Protein AF-A0A8D8A6T7-F1 (afdb_monomer)

Foldseek 3Di:
DDDPDDPQPVVNVVVVVVVVVVVVVVVVVVVVVVVVVVVVPPPDPPPPPVVVVVCCVVPVPDDPPDDLDPDPPDDWDKDKDKAWDDWDDADPVVRDTDTDIDIDIDTDRDPDDDDD

Structure (mmCIF, N/CA/C/O backbone):
data_AF-A0A8D8A6T7-F1
#
_entry.id   AF-A0A8D8A6T7-F1
#
loop_
_atom_site.group_PDB
_atom_site.id
_atom_site.type_symbol
_atom_site.label_atom_id
_atom_site.label_alt_id
_atom_site.label_comp_id
_atom_site.label_asym_id
_atom_site.label_entity_id
_atom_site.label_seq_id
_atom_site.pdbx_PDB_ins_code
_atom_site.Cartn_x
_atom_site.Cartn_y
_atom_site.Cartn_z
_atom_site.occupancy
_atom_site.B_iso_or_equiv
_atom_site.auth_seq_id
_atom_site.auth_comp_id
_atom_site.auth_asym_id
_atom_site.auth_atom_id
_atom_site.pdbx_PDB_model_num
ATOM 1 N N . ASP A 1 1 ? 91.718 3.468 3.255 1.00 47.09 1 ASP A N 1
ATOM 2 C CA . ASP A 1 1 ? 90.950 4.717 3.096 1.00 47.09 1 ASP A CA 1
ATOM 3 C C . ASP A 1 1 ? 90.879 5.114 1.638 1.00 47.09 1 ASP A C 1
ATOM 5 O O . ASP A 1 1 ? 91.909 5.354 1.026 1.00 47.09 1 ASP A O 1
ATOM 9 N N . GLY A 1 2 ? 89.684 5.100 1.053 1.00 42.44 2 GLY A N 1
ATOM 10 C CA . GLY A 1 2 ? 89.496 5.451 -0.356 1.00 42.44 2 GLY A CA 1
ATOM 11 C C . GLY A 1 2 ? 88.091 5.096 -0.817 1.00 42.44 2 GLY A C 1
ATOM 12 O O . GLY A 1 2 ? 87.885 4.052 -1.423 1.00 42.44 2 GLY A O 1
ATOM 13 N N . GLY A 1 3 ? 87.122 5.924 -0.426 1.00 41.81 3 GLY A N 1
ATOM 14 C CA . GLY A 1 3 ? 85.699 5.707 -0.653 1.00 41.81 3 GLY A CA 1
ATOM 15 C C . GLY A 1 3 ? 85.315 5.636 -2.129 1.00 41.81 3 GLY A C 1
ATOM 16 O O . GLY A 1 3 ? 85.695 6.481 -2.937 1.00 41.81 3 GLY A O 1
ATOM 17 N N . THR A 1 4 ? 84.471 4.659 -2.450 1.00 47.97 4 THR A N 1
ATOM 18 C CA . THR A 1 4 ? 83.636 4.649 -3.650 1.00 47.97 4 THR A CA 1
ATOM 19 C C . THR A 1 4 ? 82.551 5.714 -3.484 1.00 47.97 4 THR A C 1
ATOM 21 O O . THR A 1 4 ? 81.433 5.428 -3.056 1.00 47.97 4 THR A O 1
ATOM 24 N N . VAL A 1 5 ? 82.907 6.975 -3.731 1.00 49.00 5 VAL A N 1
ATOM 25 C CA . VAL A 1 5 ? 81.952 8.087 -3.743 1.00 49.00 5 VAL A CA 1
ATOM 26 C C . VAL A 1 5 ? 81.078 7.927 -4.982 1.00 49.00 5 VAL A C 1
ATOM 28 O O . VAL A 1 5 ? 81.573 7.930 -6.108 1.00 49.00 5 VAL A O 1
ATOM 31 N N . GLY A 1 6 ? 79.782 7.717 -4.750 1.00 54.91 6 GLY A N 1
ATOM 32 C CA . GLY A 1 6 ? 78.776 7.498 -5.779 1.00 54.91 6 GLY A CA 1
ATOM 33 C C . GLY A 1 6 ? 78.802 8.588 -6.847 1.00 54.91 6 GLY A C 1
ATOM 34 O O . GLY A 1 6 ? 78.568 9.761 -6.569 1.00 54.91 6 GLY A O 1
ATOM 35 N N . ALA A 1 7 ? 79.047 8.179 -8.090 1.00 51.00 7 ALA A N 1
ATOM 36 C CA . ALA A 1 7 ? 78.954 9.024 -9.276 1.00 51.00 7 ALA A CA 1
ATOM 37 C C . ALA A 1 7 ? 77.491 9.165 -9.749 1.00 51.00 7 ALA A C 1
ATOM 39 O O . ALA A 1 7 ? 77.176 8.968 -10.920 1.00 51.00 7 ALA A O 1
ATOM 40 N N . GLY A 1 8 ? 76.593 9.487 -8.820 1.00 57.16 8 GLY A N 1
ATOM 41 C CA . GLY A 1 8 ? 75.202 9.849 -9.077 1.00 57.16 8 GLY A CA 1
ATOM 42 C C . GLY A 1 8 ? 74.945 11.193 -8.414 1.00 57.16 8 GLY A C 1
ATOM 43 O O . GLY A 1 8 ? 74.628 11.256 -7.234 1.00 57.16 8 GLY A O 1
ATOM 44 N N . GLY A 1 9 ? 75.186 12.288 -9.136 1.00 60.16 9 GLY A N 1
ATOM 45 C CA . GLY A 1 9 ? 74.885 13.623 -8.621 1.00 60.16 9 GLY A CA 1
ATOM 46 C C . GLY A 1 9 ? 73.375 13.801 -8.397 1.00 60.16 9 GLY A C 1
ATOM 47 O O . GLY A 1 9 ? 72.582 13.150 -9.082 1.00 60.16 9 GLY A O 1
ATOM 48 N N . PRO A 1 10 ? 72.950 14.739 -7.528 1.00 66.88 10 PRO A N 1
ATOM 49 C CA . PRO A 1 10 ? 71.541 14.941 -7.165 1.00 66.88 10 PRO A CA 1
ATOM 50 C C . PRO A 1 10 ? 70.635 15.233 -8.370 1.00 66.88 10 PRO A C 1
ATOM 52 O O . PRO A 1 10 ? 69.433 15.019 -8.298 1.00 66.88 10 PRO A O 1
ATOM 55 N N . MET A 1 11 ? 71.205 15.683 -9.494 1.00 61.69 11 MET A N 1
ATOM 56 C CA . MET A 1 11 ? 70.495 15.899 -10.757 1.00 61.69 11 MET A CA 1
ATOM 57 C C . MET A 1 11 ? 70.063 14.600 -11.459 1.00 61.69 11 MET A C 1
ATOM 59 O O . MET A 1 11 ? 68.998 14.586 -12.072 1.00 61.69 11 MET A O 1
ATOM 63 N N . ALA A 1 12 ? 70.840 13.513 -11.367 1.00 62.06 12 ALA A N 1
ATOM 64 C CA . ALA A 1 12 ? 70.460 12.218 -11.942 1.00 62.06 12 ALA A CA 1
ATOM 65 C C . ALA A 1 12 ? 69.304 11.586 -11.148 1.00 62.06 12 ALA A C 1
ATOM 67 O O . ALA A 1 12 ? 68.328 11.129 -11.742 1.00 62.06 12 ALA A O 1
ATOM 68 N N . ASP A 1 13 ? 69.357 11.682 -9.817 1.00 61.84 13 ASP A N 1
ATOM 69 C CA . ASP A 1 13 ? 68.273 11.250 -8.930 1.00 61.84 13 ASP A CA 1
ATOM 70 C C . ASP A 1 13 ? 67.014 12.119 -9.102 1.00 61.84 13 ASP A C 1
ATOM 72 O O . ASP A 1 13 ? 65.900 11.601 -9.082 1.00 61.84 13 ASP A O 1
ATOM 76 N N . LEU A 1 14 ? 67.158 13.425 -9.365 1.00 63.38 14 LEU A N 1
ATOM 77 C CA . LEU A 1 14 ? 66.039 14.332 -9.671 1.00 63.38 14 LEU A CA 1
ATOM 78 C C . LEU A 1 14 ? 65.352 14.017 -11.008 1.00 63.38 14 LEU A C 1
ATOM 80 O O . LEU A 1 14 ? 64.126 14.105 -11.095 1.00 63.38 14 LEU A O 1
ATOM 84 N N . LEU A 1 15 ? 66.113 13.641 -12.040 1.00 62.38 15 LEU A N 1
ATOM 85 C CA . LEU A 1 15 ? 65.573 13.238 -13.347 1.00 62.38 15 LEU A CA 1
ATOM 86 C C . LEU A 1 15 ? 64.923 11.846 -13.303 1.00 62.38 15 LEU A C 1
ATOM 88 O O . LEU A 1 15 ? 63.878 11.616 -13.921 1.00 62.38 15 LEU A O 1
ATOM 92 N N . LEU A 1 16 ? 65.490 10.919 -12.529 1.00 65.50 16 LEU A N 1
ATOM 93 C CA . LEU A 1 16 ? 64.877 9.614 -12.282 1.00 65.50 16 LEU A CA 1
ATOM 94 C C . LEU A 1 16 ? 63.590 9.761 -11.451 1.00 65.50 16 LEU A C 1
ATOM 96 O O . LEU A 1 16 ? 62.579 9.119 -11.732 1.00 65.50 16 LEU A O 1
ATOM 100 N N . MET A 1 17 ? 63.580 10.677 -10.479 1.00 64.31 17 MET A N 1
ATOM 101 C CA . MET A 1 17 ? 62.410 10.958 -9.648 1.00 64.31 17 MET A CA 1
ATOM 102 C C . MET A 1 17 ? 61.319 11.744 -10.400 1.00 64.31 17 MET A C 1
ATOM 104 O O . MET A 1 17 ? 60.134 11.542 -10.129 1.00 64.31 17 MET A O 1
ATOM 108 N N . SER A 1 18 ? 61.664 12.591 -11.378 1.00 72.62 18 SER A N 1
ATOM 109 C CA . SER A 1 18 ? 60.675 13.285 -12.222 1.00 72.62 18 SER A CA 1
ATOM 110 C C . SER A 1 18 ? 59.996 12.341 -13.223 1.00 72.62 18 SER A C 1
ATOM 112 O O . SER A 1 18 ? 58.771 12.379 -13.368 1.00 72.62 18 SER A O 1
ATOM 114 N N . SER A 1 19 ? 60.753 11.427 -13.835 1.00 76.81 19 SER A N 1
ATOM 115 C CA . SER A 1 19 ? 60.216 10.388 -14.725 1.00 76.81 19 SER A CA 1
ATOM 116 C C . SER A 1 19 ? 59.404 9.327 -13.970 1.00 76.81 19 SER A C 1
ATOM 118 O O . SER A 1 19 ? 58.309 8.978 -14.412 1.00 76.81 19 SER A O 1
ATOM 120 N N . ALA A 1 20 ? 59.841 8.890 -12.783 1.00 77.88 20 ALA A N 1
ATOM 121 C CA . ALA A 1 20 ? 59.085 7.954 -11.942 1.00 77.88 20 ALA A CA 1
ATOM 122 C C . ALA A 1 20 ? 57.723 8.520 -11.496 1.00 77.88 20 ALA A C 1
ATOM 124 O O . ALA A 1 20 ? 56.711 7.816 -11.523 1.00 77.88 20 ALA A O 1
ATOM 125 N N . ARG A 1 21 ? 57.665 9.814 -11.145 1.00 74.88 21 ARG A N 1
ATOM 126 C CA . ARG A 1 21 ? 56.405 10.502 -10.808 1.00 74.88 21 ARG A CA 1
ATOM 127 C C . ARG A 1 21 ? 55.465 10.609 -12.006 1.00 74.88 21 ARG A C 1
ATOM 129 O O . ARG A 1 21 ? 54.258 10.455 -11.836 1.00 74.88 21 ARG A O 1
ATOM 136 N N . MET A 1 22 ? 56.006 10.836 -13.203 1.00 75.50 22 MET A N 1
ATOM 137 C CA . MET A 1 22 ? 55.228 10.863 -14.443 1.00 75.50 22 MET A CA 1
ATOM 138 C C . MET A 1 22 ? 54.653 9.479 -14.777 1.00 75.50 22 MET A C 1
ATOM 140 O O . MET A 1 22 ? 53.463 9.368 -15.063 1.00 75.50 22 MET A O 1
ATOM 144 N N . VAL A 1 23 ? 55.452 8.413 -14.666 1.00 77.75 23 VAL A N 1
ATOM 145 C CA . VAL A 1 23 ? 55.002 7.031 -14.914 1.00 77.75 23 VAL A CA 1
ATOM 146 C C . VAL A 1 23 ? 53.931 6.601 -13.904 1.00 77.75 23 VAL A C 1
ATOM 148 O O . VAL A 1 23 ? 52.914 6.032 -14.300 1.00 77.75 23 VAL A O 1
ATOM 151 N N . LEU A 1 24 ? 54.098 6.933 -12.618 1.00 79.25 24 LEU A N 1
ATOM 152 C CA . LEU A 1 24 ? 53.103 6.626 -11.584 1.00 79.25 24 LEU A CA 1
ATOM 153 C C . LEU A 1 24 ? 51.788 7.397 -11.799 1.00 79.25 24 LEU A C 1
ATOM 155 O O . LEU A 1 24 ? 50.705 6.837 -11.612 1.00 79.25 24 LEU A O 1
ATOM 159 N N . ALA A 1 25 ? 51.866 8.656 -12.243 1.00 79.50 25 ALA A N 1
ATOM 160 C CA . ALA A 1 25 ? 50.690 9.448 -12.596 1.00 79.50 25 ALA A CA 1
ATOM 161 C C . ALA A 1 25 ? 49.926 8.842 -13.787 1.00 79.50 25 ALA A C 1
ATOM 163 O O . ALA A 1 25 ? 48.701 8.740 -13.731 1.00 79.50 25 ALA A O 1
ATOM 164 N N . LEU A 1 26 ? 50.632 8.382 -14.827 1.00 79.69 26 LEU A N 1
ATOM 165 C CA . LEU A 1 26 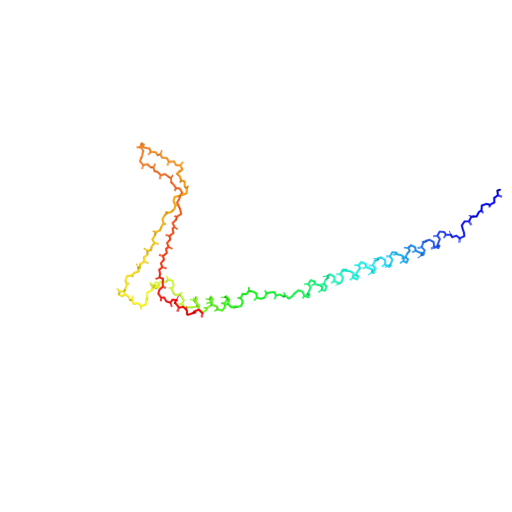? 50.026 7.750 -16.005 1.00 79.69 26 LEU A CA 1
ATOM 166 C C . LEU A 1 26 ? 49.422 6.368 -15.696 1.00 79.69 26 LEU A C 1
ATOM 168 O O . LEU A 1 26 ? 48.345 6.036 -16.190 1.00 79.69 26 LEU A O 1
ATOM 172 N N . ALA A 1 27 ? 50.057 5.575 -14.831 1.00 82.12 27 ALA A N 1
ATOM 173 C CA . ALA A 1 27 ? 49.497 4.300 -14.379 1.00 82.12 27 ALA A CA 1
ATOM 174 C C . ALA A 1 27 ? 48.182 4.499 -13.599 1.00 82.12 27 ALA A C 1
ATOM 176 O O . ALA A 1 27 ? 47.203 3.778 -13.811 1.00 82.12 27 ALA A O 1
ATOM 177 N N . GLY A 1 28 ? 48.126 5.525 -12.742 1.00 82.00 28 GLY A N 1
ATOM 178 C CA . GLY A 1 28 ? 46.922 5.876 -11.989 1.00 82.00 28 GLY A CA 1
ATOM 179 C C . GLY A 1 28 ? 45.779 6.396 -12.866 1.00 82.00 28 GLY A C 1
ATOM 180 O O . GLY A 1 28 ? 44.615 6.085 -12.602 1.00 82.00 28 GLY A O 1
ATOM 181 N N . THR A 1 29 ? 46.076 7.160 -13.923 1.00 83.12 29 THR A N 1
ATOM 182 C CA . THR A 1 29 ? 45.044 7.663 -14.844 1.00 83.12 29 THR A CA 1
ATOM 183 C C . THR A 1 29 ? 44.475 6.560 -15.727 1.00 83.12 29 THR A C 1
ATOM 185 O O . THR A 1 29 ? 43.261 6.525 -15.910 1.00 83.12 29 THR A O 1
ATOM 188 N N . LEU A 1 30 ? 45.288 5.609 -16.195 1.00 85.25 30 LEU A N 1
ATOM 189 C CA . LEU A 1 30 ? 44.797 4.452 -16.954 1.00 85.25 30 LEU A CA 1
ATOM 190 C C . LEU A 1 30 ? 43.867 3.567 -16.115 1.00 85.25 30 LEU A C 1
ATOM 192 O O . LEU A 1 30 ? 42.799 3.183 -16.591 1.00 85.25 30 LEU A O 1
ATOM 196 N N . GLY A 1 31 ? 44.210 3.315 -14.847 1.00 88.62 31 GLY A N 1
ATOM 197 C CA . GLY A 1 31 ? 43.328 2.591 -13.924 1.00 88.62 31 GLY A CA 1
ATOM 198 C C . GLY A 1 31 ? 42.003 3.322 -13.679 1.00 88.62 31 GLY A C 1
ATOM 199 O O . GLY A 1 31 ? 40.938 2.706 -13.683 1.00 88.62 31 GLY A O 1
ATOM 200 N N . 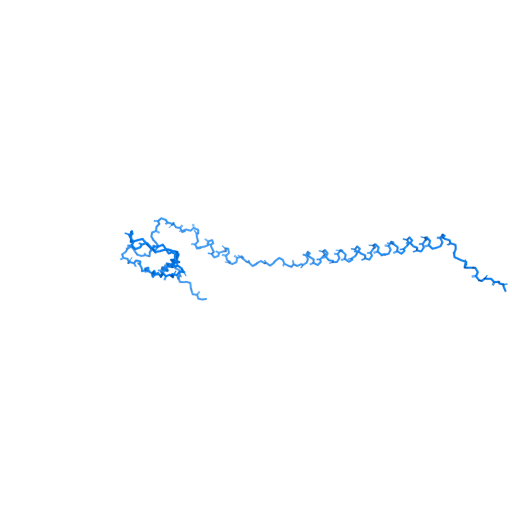ARG A 1 32 ? 42.047 4.655 -13.547 1.00 84.31 32 ARG A N 1
ATOM 201 C CA . ARG A 1 32 ? 40.846 5.494 -13.399 1.00 84.31 32 ARG A CA 1
ATOM 202 C C . ARG A 1 32 ? 39.968 5.492 -14.647 1.00 84.31 32 ARG A C 1
ATOM 204 O O . ARG A 1 32 ? 38.751 5.439 -14.514 1.00 84.31 32 ARG A O 1
ATOM 211 N N . LEU A 1 33 ? 40.561 5.526 -15.838 1.00 86.81 33 LEU A N 1
ATOM 212 C CA . LEU A 1 33 ? 39.827 5.457 -17.103 1.00 86.81 33 LEU A CA 1
ATOM 213 C C . LEU A 1 33 ? 39.226 4.067 -17.330 1.00 86.81 33 LEU A C 1
ATOM 215 O O . LEU A 1 33 ? 38.079 3.975 -17.755 1.00 86.81 33 LEU A O 1
ATOM 219 N N . GLY A 1 34 ? 39.947 3.001 -16.978 1.00 88.31 34 GLY A N 1
ATOM 220 C CA . GLY A 1 34 ? 39.423 1.634 -17.013 1.00 88.31 34 GLY A CA 1
ATOM 221 C C . GLY A 1 34 ? 38.237 1.444 -16.066 1.00 88.31 34 GLY A C 1
ATOM 222 O O . GLY A 1 34 ? 37.216 0.887 -16.461 1.00 88.31 34 GLY A O 1
ATOM 223 N N . TRP A 1 35 ? 38.325 1.983 -14.846 1.00 84.44 35 TRP A N 1
ATOM 224 C CA . TRP A 1 35 ? 37.213 1.972 -13.891 1.00 84.44 35 TRP A CA 1
ATOM 225 C C . TRP A 1 35 ? 36.022 2.812 -14.370 1.00 84.44 35 TRP A C 1
ATOM 227 O O . TRP A 1 35 ? 34.877 2.380 -14.273 1.00 84.44 35 TRP A O 1
ATOM 237 N N . MET A 1 36 ? 36.282 3.988 -14.949 1.00 82.69 36 MET A N 1
ATOM 238 C CA . MET A 1 36 ? 35.247 4.835 -15.551 1.00 82.69 36 MET A CA 1
ATOM 239 C C . MET A 1 36 ? 34.531 4.109 -16.695 1.00 82.69 36 MET A C 1
ATOM 241 O O . MET A 1 36 ? 33.307 4.148 -16.786 1.00 82.69 36 MET A O 1
ATOM 245 N N . TRP A 1 37 ? 35.287 3.413 -17.546 1.00 82.88 37 TRP A N 1
ATOM 246 C CA . TRP A 1 37 ? 34.743 2.644 -18.659 1.00 82.88 37 TRP A CA 1
ATOM 247 C C . TRP A 1 37 ? 33.913 1.455 -18.169 1.00 82.88 37 TRP A C 1
ATOM 249 O O . TRP A 1 37 ? 32.827 1.221 -18.689 1.00 82.88 37 TRP A O 1
ATOM 259 N N . LEU A 1 38 ? 34.361 0.770 -17.111 1.00 80.56 38 LEU A N 1
ATOM 260 C CA . LEU A 1 38 ? 33.609 -0.307 -16.465 1.00 80.56 38 LEU A CA 1
ATOM 261 C C . LEU A 1 38 ? 32.264 0.187 -15.912 1.00 80.56 38 LEU A C 1
ATOM 263 O O . LEU A 1 38 ? 31.257 -0.481 -16.119 1.00 80.56 38 LEU A O 1
ATOM 267 N N . LEU A 1 39 ? 32.222 1.359 -15.265 1.00 76.81 39 LEU A N 1
ATOM 268 C C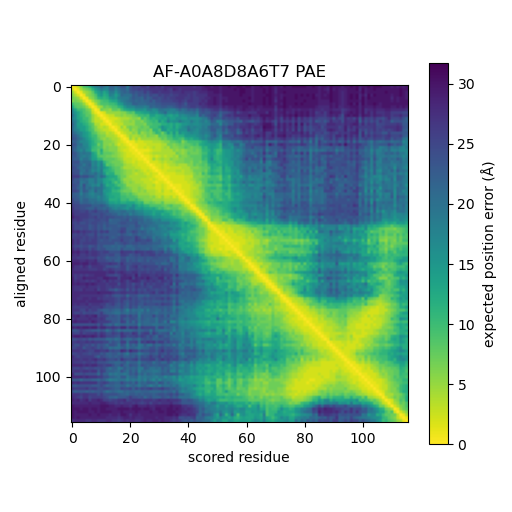A . LEU A 1 39 ? 30.967 1.932 -14.757 1.00 76.81 39 LEU A CA 1
ATOM 269 C C . LEU A 1 39 ? 29.996 2.333 -15.872 1.00 76.81 39 LEU A C 1
ATOM 271 O O . LEU A 1 39 ? 28.788 2.196 -15.699 1.00 76.81 39 LEU A O 1
ATOM 275 N N . VAL A 1 40 ? 30.505 2.800 -17.013 1.00 79.38 40 VAL A N 1
ATOM 276 C CA . VAL A 1 40 ? 29.677 3.135 -18.185 1.00 79.38 40 VAL A CA 1
ATOM 277 C C . VAL A 1 40 ? 29.208 1.877 -18.923 1.00 79.38 40 VAL A C 1
ATOM 279 O O . VAL A 1 40 ? 28.117 1.868 -19.487 1.00 79.38 40 VAL A O 1
ATOM 282 N N . ALA A 1 41 ? 30.005 0.807 -18.907 1.00 78.19 41 ALA A N 1
ATOM 283 C CA . ALA A 1 41 ? 29.700 -0.450 -19.584 1.00 78.19 41 ALA A CA 1
ATOM 284 C C . ALA A 1 41 ? 28.693 -1.336 -18.831 1.00 78.19 41 ALA A C 1
ATOM 286 O O . ALA A 1 41 ? 28.245 -2.336 -19.394 1.00 78.19 41 ALA A O 1
ATOM 287 N N . VAL A 1 42 ? 28.317 -1.001 -17.588 1.00 78.44 42 VAL A N 1
ATOM 288 C CA . VAL A 1 42 ? 27.238 -1.715 -16.894 1.00 78.44 42 VAL A CA 1
ATOM 289 C C . VAL A 1 42 ? 25.924 -1.450 -17.642 1.00 78.44 42 VAL A C 1
ATOM 291 O O . VAL A 1 42 ? 25.472 -0.303 -17.681 1.00 78.44 42 VAL A O 1
ATOM 294 N N . PRO A 1 43 ? 25.281 -2.473 -18.237 1.00 71.62 43 PRO A N 1
ATOM 295 C CA . PRO A 1 43 ? 24.008 -2.277 -18.908 1.00 71.62 43 PRO A CA 1
ATOM 296 C C . PRO A 1 43 ? 22.964 -1.811 -17.892 1.00 71.62 43 PRO A C 1
ATOM 298 O O . PRO A 1 43 ? 22.775 -2.425 -16.840 1.00 71.62 43 PRO A O 1
ATOM 301 N N . VAL A 1 44 ? 22.269 -0.723 -18.224 1.00 70.94 44 VAL A N 1
ATOM 302 C CA . VAL A 1 44 ? 21.117 -0.239 -17.461 1.00 70.94 44 VAL A CA 1
ATOM 303 C C . VAL A 1 44 ? 20.071 -1.352 -17.440 1.00 70.94 44 VAL A C 1
ATOM 305 O O . VAL A 1 44 ? 19.490 -1.703 -18.467 1.00 70.94 44 VAL A O 1
ATOM 308 N N . VAL A 1 45 ? 19.854 -1.944 -16.266 1.00 69.81 45 VAL A N 1
ATOM 309 C CA . VAL A 1 45 ? 18.852 -2.993 -16.073 1.00 69.81 45 VAL A CA 1
ATOM 310 C C . VAL A 1 45 ? 17.472 -2.372 -16.266 1.00 69.81 45 VAL A C 1
ATOM 312 O O . VAL A 1 45 ? 16.990 -1.621 -15.421 1.00 69.81 45 VAL A O 1
ATOM 315 N N . ASN A 1 46 ? 16.815 -2.693 -17.380 1.00 67.69 46 ASN A N 1
ATOM 316 C CA . ASN A 1 46 ? 15.475 -2.197 -17.690 1.00 67.69 46 ASN A CA 1
ATOM 317 C C . ASN A 1 46 ? 14.397 -3.069 -17.012 1.00 67.69 46 ASN A C 1
ATOM 319 O O . ASN A 1 46 ? 13.501 -3.616 -17.659 1.00 67.69 46 ASN A O 1
ATOM 323 N N . ALA A 1 47 ? 14.505 -3.238 -15.692 1.00 66.31 47 ALA A N 1
ATOM 324 C CA . ALA A 1 47 ? 13.521 -3.944 -14.876 1.00 66.31 47 ALA A CA 1
ATOM 325 C C . ALA A 1 47 ? 12.330 -3.011 -14.613 1.00 66.31 47 ALA A C 1
ATOM 327 O O . ALA A 1 47 ? 12.312 -2.266 -13.641 1.00 66.31 47 ALA A O 1
ATOM 328 N N . GLY A 1 48 ? 11.359 -2.988 -15.530 1.00 73.62 48 GLY A N 1
ATOM 329 C CA . GLY A 1 48 ? 10.118 -2.236 -15.304 1.00 73.62 48 GLY A CA 1
ATOM 330 C C . GLY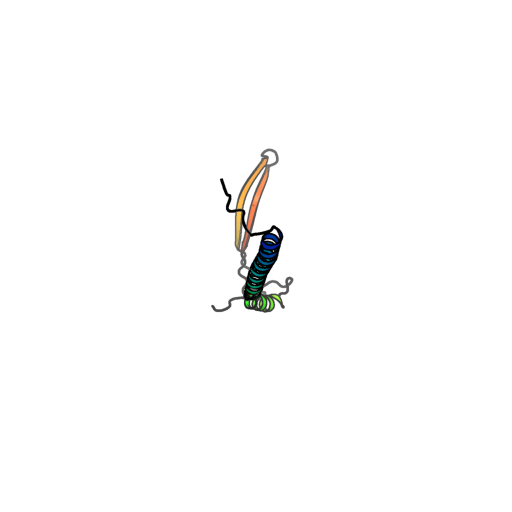 A 1 48 ? 9.265 -1.938 -16.534 1.00 73.62 48 GLY A C 1
ATOM 331 O O . GLY A 1 48 ? 8.143 -1.468 -16.382 1.00 73.62 48 GLY A O 1
ATOM 332 N N . TYR A 1 49 ? 9.731 -2.207 -17.761 1.00 80.56 49 TYR A N 1
ATOM 333 C CA . TYR A 1 49 ? 8.929 -1.920 -18.964 1.00 80.56 49 TYR A CA 1
ATOM 334 C C . TYR A 1 49 ? 7.597 -2.692 -18.980 1.00 80.56 49 TYR A C 1
ATOM 336 O O . TYR A 1 49 ? 6.541 -2.131 -19.273 1.00 80.56 49 TYR A O 1
ATOM 344 N N . HIS A 1 50 ? 7.628 -3.974 -18.609 1.00 79.12 50 HIS A N 1
ATOM 345 C CA . HIS A 1 50 ? 6.426 -4.808 -18.569 1.00 79.12 50 HIS A CA 1
ATOM 346 C C . HIS A 1 50 ? 5.472 -4.428 -17.434 1.00 79.12 50 HIS A C 1
ATOM 348 O O . HIS A 1 50 ? 4.261 -4.440 -17.646 1.00 79.12 50 HIS A O 1
ATOM 354 N N . GLU A 1 51 ? 6.006 -4.035 -16.277 1.00 81.56 51 GLU A N 1
ATOM 355 C CA . GLU A 1 51 ? 5.217 -3.545 -15.145 1.00 81.56 51 GLU A CA 1
ATOM 356 C C . GLU A 1 51 ? 4.515 -2.232 -15.498 1.00 81.56 51 GLU A C 1
ATOM 358 O O . GLU A 1 51 ? 3.296 -2.136 -15.378 1.00 81.56 51 GLU A O 1
ATOM 363 N N . LYS A 1 52 ? 5.252 -1.260 -16.054 1.00 80.06 52 LYS A N 1
ATOM 364 C CA . LYS A 1 52 ? 4.690 0.023 -16.503 1.00 80.06 52 LYS A CA 1
ATOM 365 C C . LYS A 1 52 ? 3.589 -0.171 -17.543 1.00 80.06 52 LYS A C 1
ATOM 367 O O . LYS A 1 52 ? 2.534 0.446 -17.435 1.00 80.06 52 LYS A O 1
ATOM 372 N N . ARG A 1 53 ? 3.795 -1.067 -18.517 1.00 82.69 53 ARG A N 1
ATOM 373 C CA . ARG A 1 53 ? 2.771 -1.406 -19.518 1.00 82.69 53 ARG A CA 1
ATOM 374 C C . ARG A 1 53 ? 1.532 -2.032 -18.877 1.00 82.69 53 ARG A C 1
ATOM 376 O O . ARG A 1 53 ? 0.420 -1.729 -19.298 1.00 82.69 53 ARG A O 1
ATOM 383 N N . LEU A 1 54 ? 1.698 -2.923 -17.901 1.00 81.75 54 LEU A N 1
ATOM 384 C CA . LEU A 1 54 ? 0.572 -3.554 -17.215 1.00 81.75 54 LEU A CA 1
ATOM 385 C C . LEU A 1 54 ? -0.220 -2.532 -16.391 1.00 81.75 54 LEU A C 1
ATOM 387 O O . LEU A 1 54 ? -1.441 -2.502 -16.497 1.00 81.75 54 LEU A O 1
ATOM 391 N N . LEU A 1 55 ? 0.470 -1.676 -15.635 1.00 82.12 55 LEU A N 1
ATOM 392 C CA . LEU A 1 55 ? -0.150 -0.624 -14.828 1.00 82.12 55 LEU A CA 1
ATOM 393 C C . LEU A 1 55 ? -0.946 0.358 -15.689 1.00 82.12 55 LEU A C 1
ATOM 395 O O . LEU A 1 55 ? -2.102 0.615 -15.378 1.00 82.12 55 LEU A O 1
ATOM 399 N N . HIS A 1 56 ? -0.371 0.826 -16.800 1.00 82.56 56 HIS A N 1
ATOM 400 C CA . HIS A 1 56 ? -1.054 1.713 -17.748 1.00 82.56 56 HIS A CA 1
ATOM 401 C C . HIS A 1 56 ? -2.354 1.064 -18.257 1.00 82.56 56 HIS A C 1
ATOM 403 O O . HIS A 1 56 ? -3.441 1.600 -18.091 1.00 82.56 56 HIS A O 1
ATOM 409 N N . ASN A 1 57 ? -2.288 -0.188 -18.725 1.00 80.00 57 ASN A N 1
ATOM 410 C CA . ASN A 1 57 ? -3.478 -0.903 -19.202 1.00 80.00 57 ASN A CA 1
ATOM 411 C C . ASN A 1 57 ? -4.535 -1.198 -18.118 1.00 80.00 57 ASN A C 1
ATOM 413 O O . ASN A 1 57 ? -5.697 -1.407 -18.458 1.00 80.00 57 ASN A O 1
ATOM 417 N N . LEU A 1 58 ? -4.151 -1.295 -16.841 1.00 77.50 58 LEU A N 1
ATOM 418 C CA . LEU A 1 58 ? -5.082 -1.565 -15.739 1.00 77.50 58 LEU A CA 1
ATOM 419 C C . LEU A 1 58 ? -5.715 -0.288 -15.172 1.00 77.50 58 LEU A C 1
ATOM 421 O O . LEU A 1 58 ? -6.850 -0.347 -14.704 1.00 77.50 58 LEU A O 1
ATOM 425 N N . LEU A 1 59 ? -4.989 0.834 -15.187 1.00 77.00 59 LEU A N 1
ATOM 426 C CA . LEU A 1 59 ? -5.374 2.062 -14.486 1.00 77.00 59 LEU A CA 1
ATOM 427 C C . LEU A 1 59 ? -5.911 3.167 -15.407 1.00 77.00 59 LEU A C 1
ATOM 429 O O . LEU A 1 59 ? -6.640 4.022 -14.914 1.00 77.00 59 LEU A O 1
ATOM 433 N N . ASP A 1 60 ? -5.630 3.140 -16.716 1.00 77.50 60 ASP A N 1
ATOM 434 C CA . ASP A 1 60 ? -6.025 4.209 -17.659 1.00 77.50 60 ASP A CA 1
ATOM 435 C C . ASP A 1 60 ? -7.525 4.529 -17.678 1.00 77.50 60 ASP A C 1
ATOM 437 O O . ASP A 1 60 ? -7.913 5.663 -17.934 1.00 77.50 60 ASP A O 1
ATOM 441 N N . ASN A 1 61 ? -8.376 3.532 -17.431 1.00 72.81 61 ASN A N 1
ATOM 442 C CA . ASN A 1 61 ? -9.834 3.686 -17.419 1.00 72.81 61 ASN A CA 1
ATOM 443 C C . ASN A 1 61 ? -10.442 3.291 -16.065 1.00 72.81 61 ASN A C 1
ATOM 445 O O . ASN A 1 61 ? -11.606 2.904 -16.000 1.00 72.81 61 ASN A O 1
ATOM 449 N N . TYR A 1 62 ? -9.660 3.331 -14.983 1.00 72.00 62 TYR A N 1
ATOM 450 C CA . TYR A 1 62 ? -10.172 3.011 -13.653 1.00 72.00 62 TYR A CA 1
ATOM 451 C C . TYR A 1 62 ? -10.892 4.224 -13.057 1.00 72.00 62 TYR A C 1
ATOM 453 O O . TYR A 1 62 ? -10.261 5.178 -12.598 1.00 72.00 62 TYR A O 1
ATOM 461 N N . ASN A 1 63 ? -12.223 4.193 -13.045 1.00 75.56 63 ASN A N 1
ATOM 462 C CA . ASN A 1 63 ? -13.017 5.222 -12.392 1.00 75.56 63 ASN A CA 1
ATOM 463 C C . ASN A 1 63 ? -13.179 4.894 -10.900 1.00 75.56 63 ASN A C 1
ATOM 465 O O . ASN A 1 63 ? -13.873 3.960 -10.519 1.00 75.56 63 ASN A O 1
ATOM 469 N N . VAL A 1 64 ? -12.557 5.688 -10.028 1.00 73.19 64 VAL A N 1
ATOM 470 C CA . VAL A 1 64 ? -12.620 5.483 -8.566 1.00 73.19 64 VAL A CA 1
ATOM 471 C C . VAL A 1 64 ? -14.023 5.673 -7.980 1.00 73.19 64 VAL A C 1
ATOM 473 O O . VAL A 1 64 ? -14.278 5.236 -6.859 1.00 73.19 64 VAL A O 1
ATOM 476 N N . LEU A 1 65 ? -14.914 6.349 -8.712 1.00 71.25 65 LEU A N 1
ATOM 477 C CA . LEU A 1 65 ? -16.276 6.650 -8.272 1.00 71.25 65 LEU A CA 1
ATOM 478 C C . LEU A 1 65 ? -17.271 5.553 -8.653 1.00 71.25 65 LEU A C 1
ATOM 480 O O . LEU A 1 65 ? -18.357 5.499 -8.076 1.00 71.25 65 LEU A O 1
ATOM 484 N N . GLU A 1 66 ? -16.925 4.688 -9.610 1.00 67.81 66 GLU A N 1
ATOM 485 C CA . GLU A 1 66 ? -17.795 3.583 -9.992 1.00 67.81 66 GLU A CA 1
ATOM 486 C C . GLU A 1 66 ? -17.507 2.359 -9.130 1.00 67.81 66 GLU A C 1
ATOM 488 O O . GLU A 1 66 ? -16.362 1.983 -8.861 1.00 67.81 66 GLU A O 1
ATOM 493 N N . ARG A 1 67 ? -18.582 1.729 -8.654 1.00 75.69 67 ARG A N 1
ATOM 494 C CA . ARG A 1 67 ? -18.465 0.512 -7.866 1.00 75.69 67 ARG A CA 1
ATOM 495 C C . ARG A 1 67 ? -17.819 -0.562 -8.753 1.00 75.69 67 ARG A C 1
ATOM 497 O O . ARG A 1 67 ? -18.329 -0.816 -9.841 1.00 75.69 67 ARG A O 1
ATOM 504 N N . PRO A 1 68 ? -16.764 -1.246 -8.285 1.00 64.81 68 PRO A N 1
ATOM 505 C CA . PRO A 1 68 ? -16.025 -2.215 -9.081 1.00 64.81 68 PRO A CA 1
ATOM 506 C C . PRO A 1 68 ? -16.816 -3.538 -9.187 1.00 64.81 68 PRO A C 1
ATOM 508 O O . PRO A 1 68 ? -16.453 -4.555 -8.594 1.00 64.81 68 PRO A O 1
ATOM 511 N N . VAL A 1 69 ? -17.927 -3.531 -9.929 1.00 64.12 69 VAL A N 1
ATOM 512 C CA . VAL A 1 69 ? -18.799 -4.686 -10.197 1.00 64.12 69 VAL A CA 1
ATOM 513 C C . VAL A 1 69 ? -19.069 -4.824 -11.693 1.00 64.12 69 VAL A C 1
ATOM 515 O O . VAL A 1 69 ? -19.203 -3.836 -12.404 1.00 64.12 69 VAL A O 1
ATOM 518 N N . VAL A 1 70 ? -19.117 -6.064 -12.187 1.00 68.44 70 VAL A N 1
ATOM 519 C CA . VAL A 1 70 ? -19.462 -6.342 -13.595 1.00 68.44 70 VAL A CA 1
ATOM 520 C C . VAL A 1 70 ? -20.972 -6.235 -13.814 1.00 68.44 70 VAL A C 1
ATOM 522 O O . VAL A 1 70 ? -21.395 -5.771 -14.866 1.00 68.44 70 VAL A O 1
ATOM 525 N N . ASN A 1 71 ? -21.763 -6.604 -12.803 1.00 68.38 71 ASN A N 1
ATOM 526 C CA . ASN A 1 71 ? -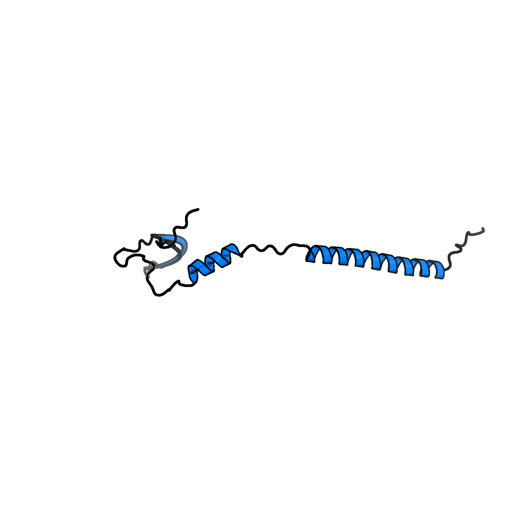23.211 -6.444 -12.784 1.00 68.38 71 ASN A CA 1
ATOM 527 C C 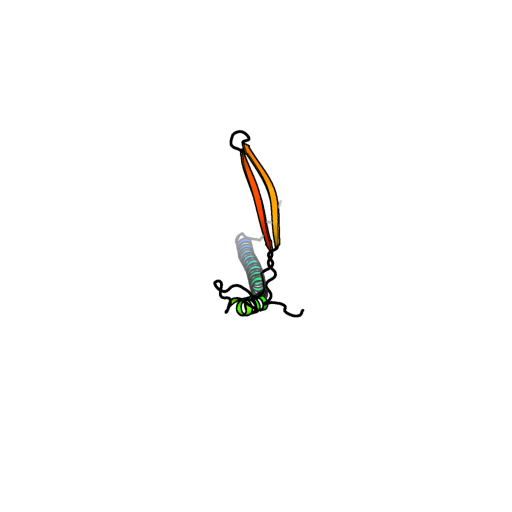. ASN A 1 71 ? -23.618 -5.657 -11.537 1.00 68.38 71 ASN A C 1
ATOM 529 O O . ASN A 1 71 ? -23.144 -5.939 -10.435 1.00 68.38 71 ASN A O 1
ATOM 533 N N . GLU A 1 72 ? -24.544 -4.714 -11.685 1.00 69.00 72 GLU A N 1
ATOM 534 C CA . GLU A 1 72 ? -25.052 -3.912 -10.564 1.00 69.00 72 GLU A CA 1
ATOM 535 C C . GLU A 1 72 ? -25.863 -4.739 -9.553 1.00 69.00 72 GLU A C 1
ATOM 537 O O . GLU A 1 72 ? -25.944 -4.386 -8.377 1.00 69.00 72 GLU A O 1
ATOM 542 N N . SER A 1 73 ? -26.429 -5.864 -10.000 1.00 78.75 73 SER A N 1
ATOM 543 C CA . SER A 1 73 ? -27.252 -6.763 -9.185 1.00 78.75 73 SER A CA 1
ATOM 544 C C . SER A 1 73 ? -26.447 -7.661 -8.238 1.00 78.75 73 SER A C 1
ATOM 546 O O . SER A 1 73 ? -27.028 -8.244 -7.324 1.00 78.75 73 SER A O 1
ATOM 548 N N . ASP A 1 74 ? -25.126 -7.769 -8.418 1.00 77.88 74 ASP A N 1
ATOM 549 C CA . ASP A 1 74 ? -24.292 -8.675 -7.627 1.00 77.88 74 ASP A CA 1
ATOM 550 C C . ASP A 1 74 ? -23.778 -8.000 -6.333 1.00 77.88 74 ASP A C 1
ATOM 552 O O . ASP A 1 74 ? -23.272 -6.868 -6.360 1.00 77.88 74 ASP A O 1
ATOM 556 N N . PRO A 1 75 ? -23.856 -8.663 -5.160 1.00 74.19 75 PRO A N 1
ATOM 557 C CA . PRO A 1 75 ? -23.288 -8.141 -3.918 1.00 74.19 75 PRO A CA 1
ATOM 558 C C . PRO A 1 75 ? -21.751 -8.236 -3.915 1.00 74.19 75 PRO A C 1
ATOM 560 O O . PRO A 1 75 ? -21.166 -9.212 -4.379 1.00 74.19 75 PRO A O 1
ATOM 563 N N . LEU A 1 76 ? -21.074 -7.227 -3.348 1.00 75.69 76 LEU A N 1
ATOM 564 C CA . LEU A 1 76 ? -19.625 -7.272 -3.121 1.00 75.69 76 LEU A CA 1
ATOM 565 C C . LEU A 1 76 ? -19.354 -8.080 -1.853 1.00 75.69 76 LEU A C 1
ATOM 567 O O . LEU A 1 76 ? -19.813 -7.715 -0.773 1.00 75.69 76 LEU A O 1
ATOM 571 N N . GLN A 1 77 ? -18.580 -9.153 -1.976 1.00 80.75 77 GLN A N 1
ATOM 572 C CA . GLN A 1 77 ? -18.107 -9.906 -0.819 1.00 80.75 77 GLN A CA 1
ATOM 573 C C . GLN A 1 77 ? -16.817 -9.273 -0.295 1.00 80.75 77 GLN A C 1
ATOM 575 O O . GLN A 1 77 ? -15.797 -9.243 -0.989 1.00 80.75 77 GLN A O 1
ATOM 580 N N . LEU A 1 78 ? -16.880 -8.754 0.932 1.00 81.31 78 LEU A N 1
ATOM 581 C CA . LEU A 1 78 ? -15.746 -8.175 1.644 1.00 81.31 78 LEU A CA 1
ATOM 582 C C . LEU A 1 78 ? -15.359 -9.101 2.792 1.00 81.31 78 LEU A C 1
ATOM 584 O O . LEU A 1 78 ? -16.175 -9.399 3.664 1.00 81.31 78 LEU A O 1
ATOM 588 N N . SER A 1 79 ? -14.107 -9.538 2.806 1.00 87.81 79 SER A N 1
ATOM 589 C CA . SER A 1 79 ? -13.530 -10.261 3.933 1.00 87.81 79 SER A CA 1
ATOM 590 C C . SER A 1 79 ? -12.728 -9.278 4.774 1.00 87.81 79 SER A C 1
ATOM 592 O O . SER A 1 79 ? -11.701 -8.763 4.325 1.00 87.81 79 SER A O 1
ATOM 594 N N . PHE A 1 80 ? -13.203 -9.005 5.988 1.00 90.44 80 PHE A N 1
ATOM 595 C CA . PHE A 1 80 ? -12.473 -8.204 6.964 1.00 90.44 80 PHE A CA 1
ATOM 596 C C . PHE A 1 80 ? -11.768 -9.117 7.968 1.00 90.44 80 PHE A C 1
ATOM 598 O O . PHE A 1 80 ? -12.335 -10.086 8.467 1.00 90.44 80 PHE A O 1
ATOM 605 N N . GLY A 1 81 ? -10.506 -8.808 8.240 1.00 92.12 81 GLY A N 1
ATOM 606 C CA . GLY A 1 81 ? -9.700 -9.428 9.279 1.00 92.12 81 GLY A CA 1
ATOM 607 C C . GLY A 1 81 ? -9.134 -8.344 10.183 1.00 92.12 81 GLY A C 1
ATOM 608 O O . GLY A 1 81 ? -8.716 -7.289 9.707 1.00 92.12 81 GLY A O 1
ATOM 609 N N . LEU A 1 82 ? -9.129 -8.604 11.483 1.00 93.38 82 LEU A N 1
ATOM 610 C CA . LEU A 1 82 ? -8.533 -7.723 12.478 1.00 93.38 82 LEU A CA 1
ATOM 611 C C . LEU A 1 82 ? -7.371 -8.456 13.129 1.00 93.38 82 LEU A C 1
ATOM 613 O O . LEU A 1 82 ? -7.530 -9.589 13.584 1.00 93.38 82 LEU A O 1
ATOM 617 N N . THR A 1 83 ? -6.223 -7.795 13.190 1.00 93.44 83 THR A N 1
ATOM 618 C CA . THR A 1 83 ? -5.055 -8.300 13.909 1.00 93.44 83 THR A CA 1
ATOM 619 C C . THR A 1 83 ? -4.729 -7.326 15.027 1.00 93.44 83 THR A C 1
ATOM 621 O O . THR A 1 83 ? -4.242 -6.224 14.775 1.00 93.44 83 THR A O 1
ATOM 624 N N . LEU A 1 84 ? -5.020 -7.722 16.265 1.00 92.62 84 LEU A N 1
ATOM 625 C CA . LEU A 1 84 ? -4.641 -6.958 17.449 1.00 92.62 84 LEU A CA 1
ATOM 626 C C . LEU A 1 84 ? -3.120 -7.000 17.609 1.00 92.62 84 LEU A C 1
ATOM 628 O O . LEU A 1 84 ? -2.538 -8.079 17.686 1.00 92.62 84 LEU A O 1
ATOM 632 N N . MET A 1 85 ? -2.492 -5.828 17.671 1.00 93.75 85 MET A N 1
ATOM 633 C CA . MET A 1 85 ? -1.059 -5.716 17.947 1.00 93.75 85 MET A CA 1
ATOM 634 C C . MET A 1 85 ? -0.807 -5.637 19.441 1.00 93.75 85 MET A C 1
ATOM 636 O O . MET A 1 85 ? -0.010 -6.395 19.983 1.00 93.75 85 MET A O 1
ATOM 640 N N . GLN A 1 86 ? -1.474 -4.689 20.097 1.00 91.88 86 GLN A N 1
ATOM 641 C CA . GLN A 1 86 ? -1.226 -4.384 21.497 1.00 91.88 86 GLN A CA 1
ATOM 642 C C . GLN A 1 86 ? -2.427 -3.672 22.129 1.00 91.88 86 GLN A C 1
ATOM 644 O O . GLN A 1 86 ? -3.100 -2.871 21.475 1.00 91.88 86 GLN A O 1
ATOM 649 N N . ILE A 1 87 ? -2.645 -3.929 23.421 1.00 91.62 87 ILE A N 1
ATOM 650 C CA . ILE A 1 87 ? -3.531 -3.151 24.294 1.00 91.62 87 ILE A CA 1
ATOM 651 C C . ILE A 1 87 ? -2.698 -2.054 24.963 1.00 91.62 87 ILE A C 1
ATOM 653 O O . ILE A 1 87 ? -1.681 -2.346 25.590 1.00 91.62 87 ILE A O 1
ATOM 657 N N . ILE A 1 88 ? -3.088 -0.798 24.751 1.00 92.88 88 ILE A N 1
ATOM 658 C CA . ILE A 1 88 ? -2.363 0.391 25.211 1.00 92.88 88 ILE A CA 1
ATOM 659 C C . ILE A 1 88 ? -2.816 0.760 26.621 1.00 92.88 88 ILE A C 1
ATOM 661 O O . ILE A 1 88 ? -1.968 0.980 27.478 1.00 92.88 88 ILE A O 1
ATOM 665 N N . ASP A 1 89 ? -4.128 0.811 26.849 1.00 93.0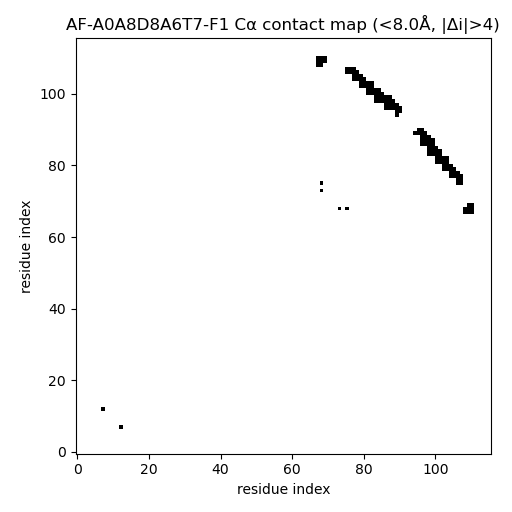0 89 ASP A N 1
ATOM 666 C CA . ASP A 1 89 ? -4.699 1.141 28.154 1.00 93.00 89 ASP A CA 1
ATOM 66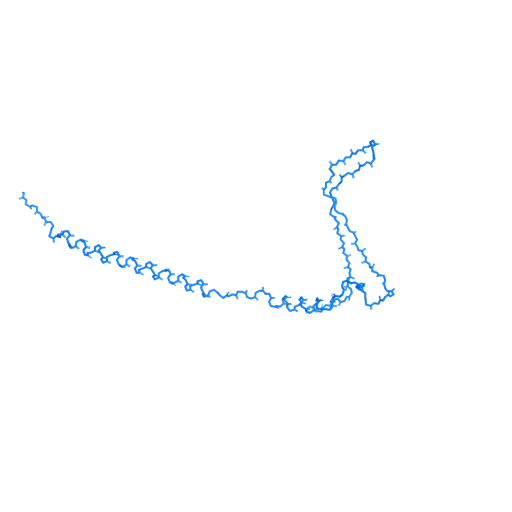7 C C . ASP A 1 89 ? -6.140 0.625 28.281 1.00 93.00 89 ASP A C 1
ATOM 669 O O . ASP A 1 89 ? -6.843 0.462 27.271 1.00 93.00 89 ASP A O 1
ATOM 673 N N . VAL A 1 90 ? -6.567 0.370 29.516 1.00 92.69 90 VAL A N 1
ATOM 674 C CA . VAL A 1 90 ? -7.924 -0.060 29.875 1.00 92.69 90 VAL A CA 1
ATOM 675 C C . VAL A 1 90 ? -8.389 0.778 31.059 1.00 92.69 90 VAL A C 1
ATOM 677 O O . VAL A 1 90 ? -7.776 0.754 32.119 1.00 92.69 90 VAL A O 1
ATOM 680 N N . ASP A 1 91 ? -9.488 1.503 30.876 1.00 93.31 91 ASP A N 1
ATOM 681 C CA . ASP A 1 91 ? -10.137 2.289 31.920 1.00 93.31 91 ASP A CA 1
ATOM 682 C C . ASP A 1 91 ? -11.489 1.651 32.255 1.00 93.31 91 ASP A C 1
ATOM 684 O O . ASP A 1 91 ? -12.478 1.817 31.531 1.00 93.31 91 ASP A O 1
ATOM 688 N N . GLU A 1 92 ? -11.553 0.903 33.358 1.00 93.00 92 GLU A N 1
ATOM 689 C CA . GLU A 1 92 ? -12.778 0.212 33.773 1.00 93.00 92 GLU A CA 1
ATOM 690 C C . GLU A 1 92 ? -13.818 1.157 34.378 1.00 93.00 92 GLU A C 1
ATOM 692 O O . GLU A 1 92 ? -15.006 0.822 34.413 1.00 93.00 92 GLU A O 1
ATOM 697 N N . LYS A 1 93 ? -13.400 2.334 34.860 1.00 93.62 93 LYS A N 1
ATOM 698 C CA . LYS A 1 93 ? -14.324 3.345 35.391 1.00 93.62 93 LYS A CA 1
ATOM 699 C C . LYS A 1 93 ? -15.087 4.017 34.257 1.00 93.62 93 LYS A C 1
ATOM 701 O O . LYS A 1 93 ? -16.287 4.250 34.405 1.00 93.62 93 LYS A O 1
ATOM 706 N N . ASN A 1 94 ? -14.416 4.247 33.130 1.00 91.31 94 ASN A N 1
ATOM 707 C CA . ASN A 1 94 ? -14.996 4.912 31.964 1.00 91.31 94 ASN A CA 1
ATOM 708 C C . ASN A 1 94 ? -15.377 3.950 30.822 1.00 91.31 94 ASN A C 1
ATOM 710 O O . ASN A 1 94 ? -15.921 4.400 29.818 1.00 91.31 94 ASN A O 1
ATOM 714 N N . GLN A 1 95 ? -15.130 2.642 30.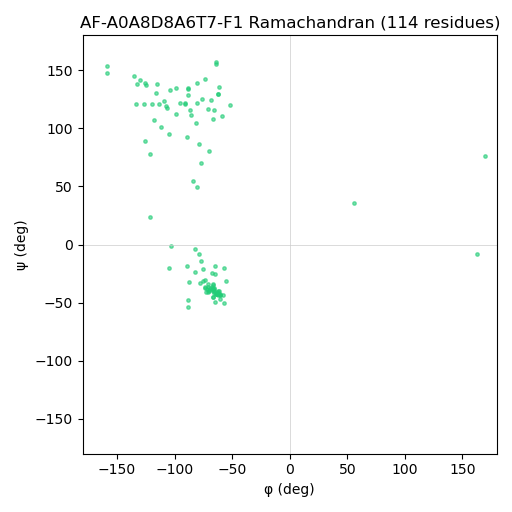970 1.00 90.56 95 GLN A N 1
ATOM 715 C CA . GLN A 1 95 ? -15.355 1.602 29.949 1.00 90.56 95 GLN A CA 1
ATOM 716 C C . GLN A 1 95 ? -14.633 1.878 28.622 1.00 90.56 95 GLN A C 1
ATOM 718 O O . GLN A 1 95 ? -15.143 1.579 27.539 1.00 90.56 95 GLN A O 1
ATOM 723 N N . LEU A 1 96 ? -13.434 2.452 28.701 1.00 94.19 96 LEU A N 1
ATOM 724 C CA . LEU A 1 96 ? -12.622 2.769 27.533 1.00 94.19 96 LEU A CA 1
ATOM 725 C C . LEU A 1 96 ? -11.485 1.760 27.400 1.00 94.19 96 LEU A C 1
ATOM 727 O O . LEU A 1 96 ? -10.778 1.466 28.357 1.00 94.19 96 LEU A O 1
ATOM 731 N N . LEU A 1 97 ? -11.304 1.243 26.187 1.00 94.31 97 LEU A N 1
ATOM 732 C CA . LEU A 1 97 ? -10.213 0.342 25.839 1.00 94.31 97 LEU A CA 1
ATOM 733 C C . LEU A 1 97 ? -9.489 0.905 24.620 1.00 94.31 97 LEU A C 1
ATOM 735 O O . LEU A 1 97 ? -10.089 1.108 23.562 1.00 94.31 97 LEU A O 1
ATOM 739 N N . ILE A 1 98 ? -8.197 1.176 24.783 1.00 94.88 98 ILE A N 1
ATOM 740 C CA . ILE A 1 98 ? -7.349 1.764 23.750 1.00 94.88 98 ILE A CA 1
ATOM 741 C C . ILE A 1 98 ? -6.424 0.664 23.231 1.00 94.88 98 ILE A C 1
ATOM 743 O O . ILE A 1 98 ? -5.610 0.117 23.972 1.00 94.88 98 ILE A O 1
ATOM 747 N N . THR A 1 99 ? -6.533 0.328 21.946 1.00 95.75 99 THR A N 1
ATOM 748 C CA . THR A 1 99 ? -5.751 -0.747 21.310 1.00 95.75 99 THR A CA 1
ATOM 749 C C . THR A 1 99 ? -5.188 -0.330 19.966 1.00 95.75 99 THR A C 1
ATOM 751 O O . THR A 1 99 ? -5.863 0.343 19.188 1.00 95.75 99 THR A O 1
ATOM 754 N N . ASN A 1 100 ? -3.991 -0.820 19.650 1.00 94.56 100 ASN A N 1
ATOM 755 C CA . ASN A 1 100 ? -3.428 -0.766 18.307 1.00 94.56 100 ASN A CA 1
ATOM 756 C C . ASN A 1 100 ? -3.823 -2.039 17.542 1.00 94.56 100 ASN A C 1
ATOM 758 O O . ASN A 1 100 ? -3.514 -3.152 17.977 1.00 94.56 100 ASN A O 1
ATOM 762 N N . ILE A 1 101 ? -4.522 -1.875 16.420 1.00 95.25 101 ILE A N 1
ATOM 763 C CA . ILE A 1 101 ? -5.040 -2.972 15.597 1.00 95.25 101 ILE A CA 1
ATOM 764 C C . ILE A 1 101 ? -4.708 -2.691 14.128 1.00 95.25 101 ILE A C 1
ATOM 766 O O . ILE A 1 101 ? -4.897 -1.573 13.649 1.00 95.25 101 ILE A O 1
ATOM 770 N N . TRP A 1 102 ? -4.288 -3.723 13.392 1.00 94.94 102 TRP A N 1
ATOM 771 C CA . TRP A 1 102 ? -4.273 -3.696 11.929 1.00 94.94 102 TRP A CA 1
ATOM 772 C C . TRP A 1 102 ? -5.606 -4.175 11.369 1.00 94.94 102 TRP A C 1
ATOM 774 O O . TRP A 1 102 ? -6.077 -5.269 11.692 1.00 94.94 102 TRP A O 1
ATOM 784 N N . LEU A 1 103 ? -6.175 -3.379 10.469 1.00 92.50 103 LEU A N 1
ATOM 785 C CA . LEU A 1 103 ? -7.345 -3.743 9.685 1.00 92.50 103 LEU A CA 1
ATOM 786 C C . LEU A 1 103 ? -6.897 -4.301 8.332 1.00 92.50 103 LEU A C 1
ATOM 788 O O . LEU A 1 103 ? -6.235 -3.615 7.553 1.00 92.50 103 LEU A O 1
ATOM 792 N N . LYS A 1 104 ? -7.291 -5.537 8.034 1.00 90.56 104 LYS A N 1
ATOM 793 C CA . LYS A 1 104 ? -7.101 -6.162 6.727 1.00 90.56 104 LYS A CA 1
ATOM 794 C C . LYS A 1 104 ? -8.444 -6.254 6.021 1.00 90.56 104 LYS A C 1
ATOM 796 O O . LYS A 1 104 ? -9.348 -6.939 6.488 1.00 90.56 104 LYS A O 1
ATOM 801 N N . LEU A 1 105 ? -8.555 -5.604 4.871 1.00 87.44 105 LEU A N 1
ATOM 802 C CA . LEU A 1 105 ? -9.720 -5.690 3.996 1.00 87.44 105 LEU A CA 1
ATOM 803 C C . LEU A 1 105 ? -9.294 -6.385 2.709 1.00 87.44 105 LEU A C 1
ATOM 805 O O . LEU A 1 105 ? -8.387 -5.918 2.022 1.00 87.44 105 LEU A O 1
ATOM 809 N N . VAL A 1 106 ? -9.927 -7.511 2.398 1.00 84.12 106 VAL A N 1
ATOM 810 C CA . VAL A 1 106 ? -9.726 -8.221 1.134 1.00 84.12 106 VAL A CA 1
ATOM 811 C C . VAL A 1 106 ? -11.059 -8.271 0.411 1.00 84.12 106 VAL A C 1
ATOM 813 O O . VAL A 1 106 ? -12.043 -8.799 0.928 1.00 84.12 106 VAL A O 1
ATOM 816 N N . SER A 1 107 ? -11.086 -7.710 -0.790 1.00 80.25 107 SER A N 1
ATOM 817 C CA . SER A 1 107 ? -12.216 -7.793 -1.703 1.00 80.25 107 SER A CA 1
ATOM 818 C C . SER A 1 107 ? -11.798 -8.566 -2.949 1.00 80.25 107 SER A C 1
ATOM 820 O O . SER A 1 107 ? -10.698 -8.393 -3.475 1.00 80.25 107 SER A O 1
ATOM 822 N N . ASN A 1 108 ? -12.680 -9.439 -3.429 1.00 70.50 108 ASN A N 1
ATOM 823 C CA . ASN A 1 108 ? -12.472 -10.135 -4.693 1.00 70.50 108 ASN A CA 1
ATOM 824 C C . ASN A 1 108 ? -13.067 -9.283 -5.817 1.00 70.50 108 ASN A C 1
ATOM 826 O O . ASN A 1 108 ? -14.261 -9.366 -6.101 1.00 70.50 108 ASN A O 1
ATOM 830 N N . PHE A 1 109 ? -12.250 -8.431 -6.440 1.00 67.62 109 PHE A N 1
ATOM 831 C CA . PHE A 1 109 ? -12.687 -7.660 -7.602 1.00 67.62 109 PHE A CA 1
ATOM 832 C C . PHE A 1 109 ? -12.738 -8.539 -8.863 1.00 67.62 109 PHE A C 1
ATOM 834 O O . PHE A 1 109 ? -11.751 -9.163 -9.250 1.00 67.62 109 PHE A O 1
ATOM 841 N N . VAL A 1 110 ? -13.898 -8.575 -9.524 1.00 61.47 110 VAL A N 1
ATOM 842 C CA . VAL A 1 110 ? -14.231 -9.555 -10.578 1.00 61.47 110 VAL A CA 1
ATOM 843 C C . VAL A 1 110 ? -13.681 -9.203 -11.975 1.00 61.47 110 VAL A C 1
ATOM 845 O O . VAL A 1 110 ? -13.770 -10.015 -12.890 1.00 61.47 110 VAL A O 1
ATOM 848 N N . ARG A 1 111 ? -13.033 -8.051 -12.186 1.00 56.53 111 ARG A N 1
ATOM 849 C CA . ARG A 1 111 ? -12.610 -7.639 -13.543 1.00 56.53 111 ARG A CA 1
ATOM 850 C C . ARG A 1 111 ? -11.295 -8.262 -14.032 1.00 56.53 111 ARG A C 1
ATOM 852 O O . ARG A 1 111 ? -11.093 -8.348 -15.238 1.00 56.53 111 ARG A O 1
ATOM 859 N N . SER A 1 112 ? -10.396 -8.696 -13.146 1.00 53.97 112 SER A N 1
ATOM 860 C CA . SER A 1 112 ? -9.038 -9.090 -13.557 1.00 53.97 112 SER A CA 1
ATOM 861 C C . SER A 1 112 ? -8.713 -10.539 -13.202 1.00 53.97 112 SER A C 1
ATOM 863 O O . SER A 1 112 ? -7.995 -10.822 -12.247 1.00 53.97 112 SER A O 1
ATOM 865 N N . ARG A 1 113 ? -9.227 -11.479 -14.002 1.00 59.47 113 ARG A N 1
ATOM 866 C CA . ARG A 1 113 ? -8.606 -12.805 -14.135 1.00 59.47 113 ARG A CA 1
ATOM 867 C C . ARG A 1 113 ? -7.881 -12.857 -15.475 1.00 59.47 113 ARG A C 1
ATOM 869 O O . ARG A 1 113 ? -8.494 -13.108 -16.508 1.00 59.47 113 ARG A O 1
ATOM 876 N N . ARG A 1 114 ? -6.579 -12.569 -15.464 1.00 60.38 114 ARG A N 1
ATOM 877 C CA . ARG A 1 114 ? -5.691 -12.878 -16.594 1.00 60.38 114 ARG A CA 1
ATOM 878 C C . ARG A 1 114 ? -5.293 -14.365 -16.508 1.00 60.38 114 ARG A C 1
ATOM 880 O O . ARG A 1 114 ? -5.053 -14.828 -15.392 1.00 60.38 114 ARG A O 1
ATOM 887 N N . PRO A 1 115 ? -5.247 -15.114 -17.625 1.00 53.22 115 PRO A N 1
ATOM 888 C CA . PRO A 1 115 ? -4.612 -16.433 -17.649 1.00 53.22 115 PRO A CA 1
ATOM 889 C C . PRO A 1 115 ? -3.094 -16.314 -17.379 1.00 53.22 115 PRO A C 1
ATOM 891 O O . PRO A 1 115 ? -2.552 -15.225 -17.600 1.00 53.22 115 PRO A O 1
ATOM 894 N N . PRO A 1 116 ? -2.450 -17.384 -16.865 1.00 56.88 116 PRO A N 1
ATOM 895 C CA . PRO A 1 116 ? -1.025 -17.402 -16.521 1.00 56.88 116 PRO A CA 1
ATOM 896 C C . PRO A 1 116 ? -0.105 -17.152 -17.721 1.00 56.88 116 PRO A C 1
ATOM 898 O O . PRO A 1 116 ? -0.502 -17.494 -18.859 1.00 56.88 116 PRO A O 1
#

Radius of gyration: 37.57 Å; Cα contacts (8 Å, |Δi|>4): 65; chains: 1; bounding box: 118×33×55 Å

Solvent-accessible surface area (backbone atoms only — not comparable to full-atom values): 7652 Å² total; per-residue (Å²): 141,83,79,86,72,75,94,65,56,74,66,57,57,49,53,52,51,54,50,50,52,50,52,54,51,52,55,53,50,52,53,50,52,51,52,51,49,52,65,68,66,54,76,82,78,79,85,48,64,69,57,54,53,50,49,49,75,65,51,76,81,60,57,88,87,54,76,84,60,96,49,91,88,60,82,85,66,72,49,76,47,78,46,79,75,47,80,77,50,77,38,83,90,78,73,45,75,43,64,50,65,49,82,44,78,48,66,79,64,79,86,75,80,76,82,134

pLDDT: mean 76.53, std 13.11, range [41.81, 95.75]

Mean predicted aligned error: 16.38 Å

Organism: Culex pipiens (NCBI:txid7175)

Secondary structure (DSSP, 8-state):
------S--HHHHHHHHHHHHHHHHHHHHHHHHHHHHHHHHS----TTHHHHHHHHHHHTT--TTS-S-SSTTSPP-EEEEEEEEEEEEEETTTTEEEEEEEEEEEE--TT-----

InterPro domains:
  IPR006202 Neurotransmitter-gated ion-channel ligand-binding domain [PF02931] (51-104)
  IPR036734 Neurotransmitter-gated ion-channel ligand-binding domain superfamily [G3DSA:2.70.170.10] (45-106)
  IPR036734 Neurotransmitter-gated ion-channel ligand-binding domain superfamily [SSF63712] (50-105)

Nearest PDB structures (foldseek):
  5hbt-assembly1_B  TM=8.948E-01  e=2.454E-02  Homo sapiens
  2qc1-assembly1_B  TM=8.822E-01  e=1.903E-02  Mus musculus
  8bx5-assembly1_D  TM=8.885E-01  e=2.788E-02  Alvinella pompejana

Sequence (116 aa):
DGGTVGAGGPMADLLLMSSARMVLALAGTLGRLGWMWLLVAVPVVNAGYHEKRLLHNLLDNYNVLERPVVNESDPLQLSFGLTLMQIIDVDEKNQLLITNIWLKLVSNFVRSRRPP